Protein AF-A0A817R2M5-F1 (afdb_monomer_lite)

Sequence (130 aa):
MQQNVELQREIEAFRSKLDYIVTFINEKLDQKKTTPATSSSVSMLQLAFENMQQTEMKLLELKLKSVSQQEENDLLKYLMEKSQNISSIEQMQLFAIIEQRLLEREIDLVRQELEITERKAVQLEQAFEN

Structure (mmCIF, N/CA/C/O backbone):
data_AF-A0A817R2M5-F1
#
_entry.id   AF-A0A817R2M5-F1
#
loop_
_atom_site.group_PDB
_atom_site.id
_atom_site.type_symbol
_atom_site.label_atom_id
_atom_site.label_alt_id
_atom_site.label_comp_id
_atom_site.label_asym_id
_atom_site.label_entity_id
_atom_site.label_seq_id
_atom_site.pdbx_PDB_ins_code
_atom_site.Cartn_x
_atom_site.Cartn_y
_atom_site.Cartn_z
_atom_site.occupancy
_atom_site.B_iso_or_equiv
_atom_site.auth_seq_id
_atom_site.auth_comp_id
_atom_site.auth_asym_id
_atom_site.auth_atom_id
_atom_site.pdbx_PDB_model_num
ATOM 1 N N . MET A 1 1 ? 2.691 -12.021 -13.241 1.00 57.06 1 MET A N 1
ATOM 2 C CA . MET A 1 1 ? 1.238 -11.711 -13.249 1.00 57.06 1 MET A CA 1
ATOM 3 C C . MET A 1 1 ? 0.486 -12.269 -12.038 1.00 57.06 1 MET A C 1
ATOM 5 O O . MET A 1 1 ? -0.189 -11.480 -11.400 1.00 57.06 1 MET A O 1
ATOM 9 N N . GLN A 1 2 ? 0.597 -13.558 -11.672 1.00 61.19 2 GLN A N 1
ATOM 10 C CA . GLN A 1 2 ? -0.155 -14.136 -10.531 1.00 61.19 2 GLN A CA 1
ATOM 11 C C . GLN A 1 2 ? 0.092 -13.445 -9.173 1.00 61.19 2 GLN A C 1
ATOM 13 O O . GLN A 1 2 ? -0.874 -13.136 -8.488 1.00 61.19 2 GLN A O 1
ATOM 18 N N . GLN A 1 3 ? 1.341 -13.099 -8.834 1.00 63.94 3 GLN A N 1
ATOM 19 C CA . GLN A 1 3 ? 1.662 -12.400 -7.575 1.00 63.94 3 GLN A CA 1
ATOM 20 C C . GLN A 1 3 ? 0.994 -11.021 -7.432 1.00 63.94 3 GLN A C 1
ATOM 22 O O . GLN A 1 3 ? 0.615 -10.641 -6.333 1.00 63.94 3 GLN A O 1
ATOM 27 N N . ASN A 1 4 ? 0.816 -10.280 -8.531 1.00 68.56 4 ASN A N 1
ATOM 28 C CA . ASN A 1 4 ? 0.176 -8.961 -8.498 1.00 68.56 4 ASN A CA 1
ATOM 29 C C . ASN A 1 4 ? -1.343 -9.097 -8.254 1.00 68.56 4 ASN A C 1
ATOM 31 O O . ASN A 1 4 ? -1.923 -8.350 -7.474 1.00 68.56 4 ASN A O 1
ATOM 35 N N . VAL A 1 5 ? -1.969 -10.133 -8.829 1.00 78.75 5 VAL A N 1
ATOM 36 C CA . VAL A 1 5 ? -3.387 -10.464 -8.595 1.00 78.75 5 VAL A CA 1
ATOM 37 C C . VAL A 1 5 ? -3.630 -10.928 -7.156 1.00 78.75 5 VAL A C 1
ATOM 39 O O . VAL A 1 5 ? -4.638 -10.563 -6.555 1.00 78.75 5 VAL A O 1
ATOM 42 N N . GLU A 1 6 ? -2.724 -11.722 -6.587 1.00 83.06 6 GLU A N 1
ATOM 43 C CA . GLU A 1 6 ? -2.799 -12.139 -5.180 1.00 83.06 6 GLU A CA 1
ATOM 44 C C . GLU A 1 6 ? -2.654 -10.950 -4.229 1.00 83.06 6 GLU A C 1
ATOM 46 O O . GLU A 1 6 ? -3.453 -10.810 -3.305 1.00 83.06 6 GLU A O 1
ATOM 51 N N . LEU A 1 7 ? -1.713 -10.046 -4.509 1.00 82.75 7 LEU A N 1
ATOM 52 C CA . LEU A 1 7 ? -1.510 -8.839 -3.715 1.00 82.75 7 LEU A CA 1
ATOM 53 C C . LEU A 1 7 ? -2.711 -7.882 -3.792 1.00 82.75 7 LEU A C 1
ATOM 55 O O . LEU A 1 7 ? -3.135 -7.343 -2.773 1.00 82.75 7 LEU A O 1
ATOM 59 N N . GLN A 1 8 ? -3.314 -7.716 -4.974 1.00 80.94 8 GLN A N 1
ATOM 60 C CA . GLN A 1 8 ? -4.552 -6.945 -5.132 1.00 80.94 8 GLN A CA 1
ATOM 61 C C . GLN A 1 8 ? -5.711 -7.550 -4.334 1.00 80.94 8 GLN A C 1
ATOM 63 O O . GLN A 1 8 ? -6.413 -6.823 -3.633 1.00 80.94 8 GLN A O 1
ATOM 68 N N . ARG A 1 9 ? -5.878 -8.879 -4.362 1.00 88.50 9 ARG A N 1
ATOM 69 C CA . ARG A 1 9 ? -6.894 -9.563 -3.542 1.00 88.50 9 ARG A CA 1
ATOM 70 C C . ARG A 1 9 ? -6.661 -9.359 -2.049 1.00 88.50 9 ARG A C 1
ATOM 72 O O . ARG A 1 9 ? -7.621 -9.169 -1.308 1.00 88.50 9 ARG A O 1
ATOM 79 N N . GLU A 1 10 ? -5.407 -9.392 -1.610 1.00 88.00 10 GLU A N 1
ATOM 80 C CA . GLU A 1 10 ? -5.051 -9.149 -0.212 1.00 88.00 10 GLU A CA 1
ATOM 81 C C . GLU A 1 10 ? -5.378 -7.703 0.198 1.00 88.00 10 GLU A C 1
ATOM 83 O O . GLU A 1 10 ? -6.005 -7.480 1.234 1.00 88.00 10 GLU A O 1
ATOM 88 N N . ILE A 1 11 ? -5.074 -6.720 -0.656 1.00 83.69 11 ILE A N 1
ATOM 89 C CA . ILE A 1 11 ? -5.467 -5.314 -0.464 1.00 83.69 11 ILE A CA 1
ATOM 90 C C . ILE A 1 11 ? -6.992 -5.175 -0.343 1.00 83.69 11 ILE A C 1
ATOM 92 O O . ILE A 1 11 ? -7.472 -4.498 0.569 1.00 83.69 11 ILE A O 1
ATOM 96 N N . GLU A 1 12 ? -7.765 -5.813 -1.226 1.00 88.56 12 GLU A N 1
ATOM 97 C CA . GLU A 1 12 ? -9.236 -5.785 -1.193 1.00 88.56 12 GLU A CA 1
ATOM 98 C C . GLU A 1 12 ? -9.798 -6.409 0.099 1.00 88.56 12 GL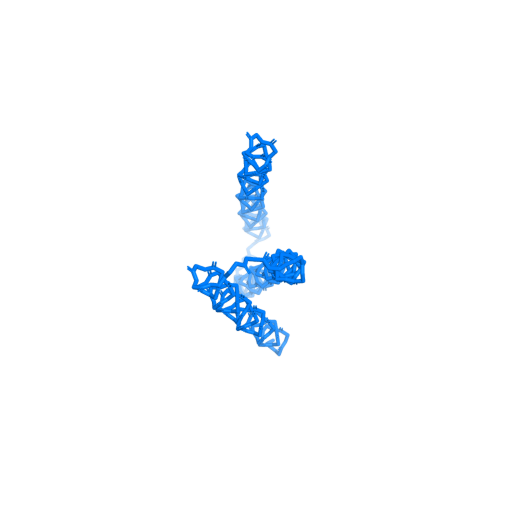U A C 1
ATOM 100 O O . GLU A 1 12 ? -10.751 -5.892 0.693 1.00 88.56 12 GLU A O 1
ATOM 105 N N . ALA A 1 13 ? -9.183 -7.497 0.570 1.00 89.31 13 ALA A N 1
ATOM 106 C CA . ALA A 1 13 ? -9.569 -8.167 1.807 1.00 89.31 13 ALA A CA 1
ATOM 107 C C . ALA A 1 13 ? -9.324 -7.277 3.036 1.00 89.31 13 ALA A C 1
ATOM 109 O O . ALA A 1 13 ? -10.200 -7.153 3.896 1.00 89.31 13 ALA A O 1
ATOM 110 N N . PHE A 1 14 ? -8.171 -6.604 3.104 1.00 82.81 14 PHE A N 1
ATOM 111 C CA . PHE A 1 14 ? -7.864 -5.666 4.188 1.00 82.81 14 PHE A CA 1
ATOM 112 C C . PHE A 1 14 ? -8.739 -4.403 4.142 1.00 82.81 14 PHE A C 1
ATOM 114 O O . PHE A 1 14 ? -9.141 -3.919 5.200 1.00 82.81 14 PHE A O 1
ATOM 121 N N . ARG A 1 15 ? -9.114 -3.911 2.951 1.00 79.31 15 ARG A N 1
ATOM 122 C CA . ARG A 1 15 ? -10.118 -2.836 2.804 1.00 79.31 15 ARG A CA 1
ATOM 123 C C . ARG A 1 15 ? -11.475 -3.249 3.369 1.00 79.31 15 ARG A C 1
ATOM 125 O O . ARG A 1 15 ? -12.013 -2.556 4.222 1.00 79.31 15 ARG A O 1
ATOM 132 N N . SER A 1 16 ? -11.968 -4.420 2.970 1.00 87.19 16 SER A N 1
ATOM 133 C CA . SER A 1 16 ? -13.252 -4.946 3.454 1.00 87.19 16 SER A CA 1
ATOM 134 C C . SER A 1 16 ? -13.250 -5.149 4.975 1.00 87.19 16 SER A C 1
ATOM 136 O O . SER A 1 16 ? -14.245 -4.891 5.651 1.00 87.19 16 SER A O 1
ATOM 138 N N . LYS A 1 17 ? -12.111 -5.577 5.538 1.00 87.25 17 LYS A N 1
ATOM 139 C CA . LYS A 1 17 ? -11.928 -5.708 6.989 1.00 87.25 17 LYS A CA 1
ATOM 140 C C . LYS A 1 17 ? -11.965 -4.352 7.704 1.00 87.25 17 LYS A C 1
ATOM 142 O O . LYS A 1 17 ? -12.550 -4.273 8.781 1.00 87.25 17 LYS A O 1
ATOM 147 N N . LEU A 1 18 ? -11.378 -3.300 7.128 1.00 73.38 18 LEU A N 1
ATOM 148 C CA . LEU A 1 18 ? -11.467 -1.945 7.686 1.00 73.38 18 LEU A CA 1
ATOM 149 C C . LEU A 1 18 ? -12.893 -1.419 7.683 1.00 73.38 18 LEU A C 1
ATOM 151 O O . LEU A 1 18 ? -13.350 -0.945 8.720 1.00 73.38 18 LEU A O 1
ATOM 155 N N . ASP A 1 19 ? -13.609 -1.567 6.570 1.00 80.44 19 ASP A N 1
ATOM 156 C CA . ASP A 1 19 ? -15.003 -1.127 6.469 1.00 80.44 19 ASP A CA 1
ATOM 157 C C . ASP A 1 19 ? -15.881 -1.809 7.528 1.00 80.44 19 ASP A C 1
ATOM 159 O O . ASP A 1 19 ? -16.708 -1.164 8.180 1.00 80.44 19 ASP A O 1
ATOM 163 N N . TYR A 1 20 ? -15.652 -3.103 7.773 1.00 87.25 20 TYR A N 1
ATOM 164 C CA . TYR A 1 20 ? -16.320 -3.833 8.849 1.00 87.25 20 TYR A CA 1
ATOM 165 C C . TYR A 1 20 ? -15.990 -3.272 10.241 1.00 87.25 20 TYR A C 1
ATOM 167 O O . TYR A 1 20 ? -16.895 -3.067 11.050 1.00 87.25 20 TYR A O 1
ATOM 175 N N . ILE A 1 21 ? -14.714 -2.996 10.533 1.00 72.00 21 ILE A N 1
ATOM 176 C CA . ILE A 1 21 ? -14.297 -2.450 11.834 1.00 72.00 21 ILE A CA 1
ATOM 177 C C . ILE A 1 21 ? -14.895 -1.054 12.055 1.00 72.00 21 ILE A C 1
ATOM 179 O O . ILE A 1 21 ? -15.417 -0.780 13.134 1.00 72.00 21 ILE A O 1
ATOM 183 N N . VAL A 1 22 ? -14.885 -0.196 11.032 1.00 74.25 22 VAL A N 1
ATOM 184 C CA . VAL A 1 22 ? -15.498 1.140 11.083 1.00 74.25 22 VAL A CA 1
ATOM 185 C C . VAL A 1 22 ? -17.003 1.037 11.336 1.00 74.25 22 VAL A C 1
ATOM 187 O O . VAL A 1 22 ? -17.532 1.737 12.200 1.00 74.25 22 VAL A O 1
ATOM 190 N N . THR A 1 23 ? -17.689 0.129 10.637 1.00 79.81 23 THR A N 1
ATOM 191 C CA . THR A 1 23 ? -19.123 -0.127 10.841 1.00 79.81 23 THR A CA 1
ATOM 192 C C . THR A 1 23 ? -19.402 -0.565 12.278 1.00 79.81 23 THR A C 1
ATOM 194 O O . THR A 1 23 ? -20.253 0.018 12.947 1.00 79.81 23 THR A O 1
ATOM 197 N N . PHE A 1 24 ? -18.618 -1.511 12.800 1.00 80.81 24 PHE A N 1
ATOM 198 C CA . PHE A 1 24 ? -18.738 -1.991 14.175 1.00 80.81 24 PHE A CA 1
ATOM 199 C C . PHE A 1 24 ? -18.505 -0.883 15.215 1.00 80.81 24 PHE A C 1
ATOM 201 O O . PHE A 1 24 ? -19.254 -0.776 16.189 1.00 80.81 24 PHE A O 1
ATOM 208 N N . ILE A 1 25 ? -17.488 -0.037 15.021 1.00 73.00 25 ILE A N 1
ATOM 209 C CA . ILE A 1 25 ? -17.213 1.104 15.907 1.00 73.00 25 ILE A CA 1
ATOM 210 C C . ILE A 1 25 ? -18.400 2.069 15.906 1.00 73.00 25 ILE A C 1
ATOM 212 O O . ILE A 1 25 ? -18.861 2.455 16.980 1.00 73.00 25 ILE A O 1
ATOM 216 N N . ASN A 1 26 ? -18.935 2.412 14.732 1.00 71.69 26 ASN A N 1
ATOM 217 C CA . ASN A 1 26 ? -20.089 3.305 14.609 1.00 71.69 26 ASN A CA 1
ATOM 218 C C . ASN A 1 26 ? -21.327 2.737 15.316 1.00 71.69 26 ASN A C 1
ATOM 220 O O . ASN A 1 26 ? -21.945 3.432 16.122 1.00 71.69 26 ASN A O 1
ATOM 224 N N . GLU A 1 27 ? -21.632 1.452 15.115 1.00 83.38 27 GLU A N 1
ATOM 225 C CA . GLU A 1 27 ? -22.733 0.769 15.804 1.00 83.38 27 GLU A CA 1
ATOM 226 C C . GLU A 1 27 ? -22.567 0.792 17.331 1.00 83.38 27 GLU A C 1
ATOM 228 O O . GLU A 1 27 ? -23.531 1.010 18.072 1.00 83.38 27 GLU A O 1
ATOM 233 N N . LYS A 1 28 ? -21.341 0.591 17.830 1.00 77.19 28 LYS A N 1
ATOM 234 C CA . LYS A 1 28 ? -21.047 0.629 19.269 1.00 77.19 28 LYS A CA 1
ATOM 235 C C . LYS A 1 28 ? -21.087 2.039 19.846 1.00 77.19 28 LYS A C 1
ATOM 237 O O . LYS A 1 28 ? -21.553 2.211 20.975 1.00 77.19 28 LYS A O 1
ATOM 242 N N . LEU A 1 29 ? -20.660 3.046 19.090 1.00 72.06 29 LEU A N 1
ATOM 243 C CA . LEU A 1 29 ? -20.793 4.450 19.476 1.00 72.06 29 LEU A CA 1
ATOM 244 C C . LEU A 1 29 ? -22.265 4.878 19.535 1.00 72.06 29 LEU A C 1
ATOM 246 O O . LEU A 1 29 ? -22.656 5.559 20.484 1.00 72.06 29 LEU A O 1
ATOM 250 N N . ASP A 1 30 ? -23.101 4.431 18.598 1.00 78.38 30 ASP A N 1
ATOM 251 C CA . ASP A 1 30 ? -24.539 4.723 18.600 1.00 78.38 30 ASP A CA 1
ATOM 252 C C . ASP A 1 30 ? -25.289 4.007 19.741 1.00 78.38 30 ASP A C 1
ATOM 254 O O . ASP A 1 30 ? -26.170 4.595 20.376 1.00 78.38 30 ASP A O 1
ATOM 258 N N . GLN A 1 31 ? -24.875 2.789 20.111 1.00 74.44 31 GLN A N 1
ATOM 259 C CA . GLN A 1 31 ? -25.367 2.098 21.318 1.00 74.44 31 GLN A CA 1
ATOM 260 C C . GLN A 1 31 ? -25.002 2.844 22.616 1.00 74.44 31 GLN A C 1
ATOM 262 O O . GLN A 1 31 ? -25.785 2.867 23.569 1.00 74.44 31 GLN A O 1
ATOM 267 N N . LYS A 1 32 ? -23.839 3.509 22.653 1.00 63.44 32 LYS A N 1
ATOM 268 C CA . LYS A 1 32 ? -23.383 4.321 23.796 1.00 63.44 32 LYS A CA 1
ATOM 269 C C . LYS A 1 32 ? -24.178 5.626 23.957 1.00 63.44 32 LYS A C 1
ATOM 271 O O . LYS A 1 32 ? -24.271 6.149 25.062 1.00 63.44 32 LYS A O 1
ATOM 276 N N . LYS A 1 33 ? -24.767 6.154 22.875 1.00 64.69 33 LYS A N 1
ATOM 277 C CA . LYS A 1 33 ? -25.654 7.336 22.923 1.00 64.69 33 LYS A CA 1
ATOM 278 C C . LYS A 1 33 ? -27.024 7.018 23.525 1.00 64.69 33 LYS A C 1
ATOM 280 O O . LYS A 1 33 ? -27.674 7.908 24.061 1.00 64.69 33 LYS A O 1
ATOM 285 N N . THR A 1 34 ? -27.467 5.766 23.418 1.00 66.25 34 THR A N 1
ATOM 286 C CA . THR A 1 34 ? -28.805 5.315 23.839 1.00 66.25 34 THR A CA 1
ATOM 287 C C . THR A 1 34 ? -28.808 4.596 25.190 1.00 66.25 34 THR A C 1
ATOM 289 O O . THR A 1 34 ? -29.854 4.510 25.830 1.00 66.25 34 THR A O 1
ATOM 292 N N . THR A 1 35 ? -27.648 4.13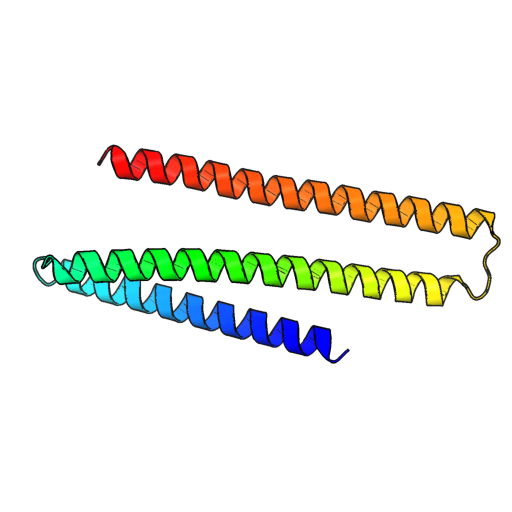5 25.666 1.00 58.75 35 THR A N 1
ATOM 293 C CA . THR A 1 35 ? -27.504 3.380 26.922 1.00 58.75 35 THR A CA 1
ATOM 294 C C . THR A 1 35 ? -26.222 3.789 27.660 1.00 58.75 35 THR A C 1
ATOM 296 O O . THR A 1 35 ? -25.202 3.994 27.001 1.00 58.75 35 THR A O 1
ATOM 299 N N . PRO A 1 36 ? -26.211 3.883 29.008 1.00 60.75 36 PRO A N 1
ATOM 300 C CA . PRO A 1 36 ? -25.012 4.248 29.759 1.00 60.75 36 PRO A CA 1
ATOM 301 C C . PRO A 1 36 ? -23.865 3.275 29.473 1.00 60.75 36 PRO A C 1
ATOM 303 O O . PRO A 1 36 ? -24.041 2.056 29.514 1.00 60.75 36 PRO A O 1
ATOM 306 N N . ALA A 1 37 ? -22.684 3.821 29.190 1.00 59.28 37 ALA A N 1
ATOM 307 C CA . ALA A 1 37 ? -21.501 3.038 28.868 1.00 59.28 37 ALA A CA 1
ATOM 308 C C . ALA A 1 37 ? -21.106 2.121 30.034 1.00 59.28 37 ALA A C 1
ATOM 310 O O . ALA A 1 37 ? -20.748 2.586 31.115 1.00 59.28 37 ALA A O 1
ATOM 311 N N . THR A 1 38 ? -21.127 0.811 29.807 1.00 60.97 38 THR A N 1
ATOM 312 C CA . THR A 1 38 ? -20.551 -0.170 30.734 1.00 60.97 38 THR A CA 1
ATOM 313 C C . THR A 1 38 ? -19.054 -0.318 30.459 1.00 60.97 38 THR A C 1
ATOM 315 O O . THR A 1 38 ? -18.610 -0.138 29.322 1.00 60.97 38 THR A O 1
ATOM 318 N N . SER A 1 39 ? -18.252 -0.683 31.464 1.00 61.50 39 SER A N 1
ATOM 319 C CA . SER A 1 39 ? -16.795 -0.873 31.314 1.00 61.50 39 SER A CA 1
ATOM 320 C C . SER A 1 39 ? -16.419 -1.839 30.175 1.00 61.50 39 SER A C 1
ATOM 322 O O . SER A 1 39 ? -15.424 -1.632 29.488 1.00 61.50 39 SER A O 1
ATOM 324 N N . SER A 1 40 ? -17.266 -2.838 29.907 1.00 66.44 40 SER A N 1
ATOM 325 C CA . SER A 1 40 ? -17.132 -3.785 28.790 1.00 66.44 40 SER A CA 1
ATOM 326 C C . SER A 1 40 ? -17.314 -3.148 27.401 1.00 66.44 40 SER A C 1
ATOM 328 O O . SER A 1 40 ? -16.679 -3.572 26.440 1.00 66.44 40 SER A O 1
ATOM 330 N N . SER A 1 41 ? -18.158 -2.120 27.269 1.00 60.75 41 SER A N 1
ATOM 331 C CA . SER A 1 41 ? -18.354 -1.415 25.991 1.00 60.75 41 SER A CA 1
ATOM 332 C C . SER A 1 41 ? -17.153 -0.539 25.617 1.00 60.75 41 SER A C 1
ATOM 334 O O . SER A 1 41 ? -16.811 -0.423 24.441 1.00 60.75 41 SER A O 1
ATOM 336 N N . VAL A 1 42 ? -16.478 0.025 26.623 1.00 64.50 42 VAL A N 1
ATOM 337 C CA . VAL A 1 42 ? -15.268 0.841 26.451 1.00 64.50 42 VAL A CA 1
ATOM 338 C C . VAL A 1 42 ? -14.084 -0.028 26.026 1.00 64.50 42 VAL A C 1
ATOM 340 O O . VAL A 1 42 ? -13.403 0.319 25.065 1.00 64.50 42 VAL A O 1
ATOM 343 N N . SER A 1 43 ? -13.892 -1.194 26.653 1.00 71.94 43 SER A N 1
ATOM 344 C CA . SER A 1 43 ? -12.821 -2.120 26.264 1.00 71.94 43 SER A CA 1
ATOM 345 C C . SER A 1 43 ? -13.016 -2.708 24.861 1.00 71.94 43 SER A C 1
ATOM 347 O O . SER A 1 43 ? -12.043 -2.862 24.127 1.00 71.94 43 SER A O 1
ATOM 349 N N . MET A 1 44 ? -14.260 -2.974 24.441 1.00 72.12 44 MET A N 1
ATOM 350 C CA . MET A 1 44 ? -14.548 -3.427 23.072 1.00 72.12 44 MET A CA 1
ATOM 351 C C . MET A 1 44 ? -14.272 -2.356 22.012 1.00 72.12 44 MET A C 1
ATOM 353 O O . MET A 1 44 ? -13.756 -2.686 20.947 1.00 72.12 44 MET A O 1
ATOM 357 N N . LEU A 1 45 ? -14.594 -1.089 22.287 1.00 68.31 45 LEU A N 1
ATOM 358 C CA . LEU A 1 45 ? -14.260 0.016 21.384 1.00 68.31 45 LEU A CA 1
ATOM 359 C C . LEU A 1 45 ? -12.745 0.183 21.263 1.00 68.31 45 LEU A C 1
ATOM 361 O O . LEU A 1 45 ? -12.238 0.305 20.154 1.00 68.31 45 LEU A O 1
ATOM 365 N N . GLN A 1 46 ? -12.021 0.125 22.380 1.00 68.81 46 GLN A N 1
ATOM 366 C CA . GLN A 1 46 ? -10.565 0.252 22.386 1.00 68.81 46 GLN A CA 1
ATOM 367 C C . GLN A 1 46 ? -9.887 -0.868 21.584 1.00 68.81 46 GLN A C 1
ATOM 369 O O . GLN A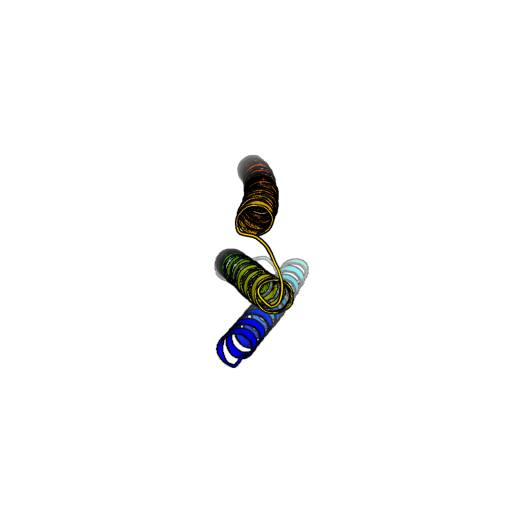 1 46 ? -9.066 -0.588 20.713 1.00 68.81 46 GLN A O 1
ATOM 374 N N . LEU A 1 47 ? -10.330 -2.117 21.761 1.00 74.69 47 LEU A N 1
ATOM 375 C CA . LEU A 1 47 ? -9.856 -3.253 20.965 1.00 74.69 47 LEU A CA 1
ATOM 376 C C . LEU A 1 47 ? -10.217 -3.122 19.472 1.00 74.69 47 LEU A C 1
ATOM 378 O O . LEU A 1 47 ? -9.465 -3.563 18.603 1.00 74.69 47 LEU A O 1
ATOM 382 N N . ALA A 1 48 ? -11.372 -2.533 19.147 1.00 65.19 48 ALA A N 1
ATOM 383 C CA . ALA A 1 48 ? -11.762 -2.276 17.762 1.00 65.19 48 ALA A CA 1
ATOM 384 C C . ALA A 1 48 ? -10.883 -1.195 17.116 1.00 65.19 48 ALA A C 1
ATOM 386 O O . ALA A 1 48 ? -10.460 -1.375 15.976 1.00 65.19 48 ALA A O 1
ATOM 387 N N . PHE A 1 49 ? -10.544 -0.129 17.846 1.00 65.62 49 PHE A N 1
ATOM 388 C CA . PHE A 1 49 ? -9.603 0.894 17.384 1.00 65.6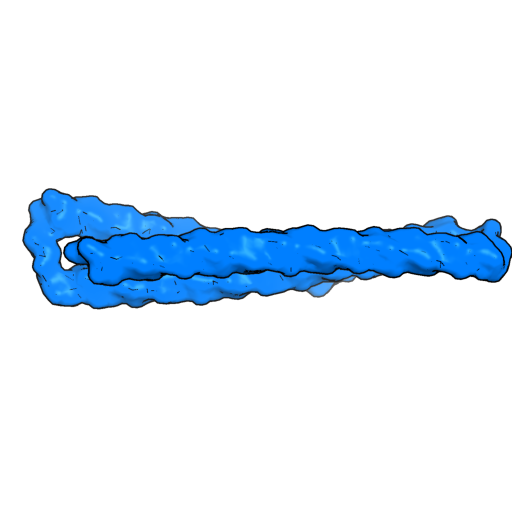2 49 PHE A CA 1
ATOM 389 C C . PHE A 1 49 ? -8.195 0.327 17.170 1.00 65.62 49 PHE A C 1
ATOM 391 O O . PHE A 1 49 ? -7.602 0.575 16.124 1.00 65.62 49 PHE A O 1
ATOM 398 N N . GLU A 1 50 ? -7.682 -0.491 18.090 1.00 69.81 50 GLU A N 1
ATOM 399 C CA . GLU A 1 50 ? -6.382 -1.161 17.920 1.00 69.81 50 GLU A CA 1
ATOM 400 C C . GLU A 1 50 ? -6.375 -2.081 16.686 1.00 69.81 50 GLU A C 1
ATOM 402 O O . GLU A 1 50 ? -5.446 -2.048 15.876 1.00 69.81 50 GLU A O 1
ATOM 407 N N . ASN A 1 51 ? -7.446 -2.858 16.481 1.00 69.38 51 ASN A N 1
ATOM 408 C CA . ASN A 1 51 ? -7.600 -3.691 15.286 1.00 69.38 51 ASN A CA 1
ATOM 409 C C . ASN A 1 51 ? -7.709 -2.861 14.000 1.00 69.38 51 ASN A C 1
ATOM 411 O O . ASN A 1 51 ? -7.174 -3.273 12.967 1.00 69.38 51 ASN A O 1
ATOM 415 N N . MET A 1 52 ? -8.388 -1.711 14.043 1.00 66.69 52 MET A N 1
ATOM 416 C CA . MET A 1 52 ? -8.467 -0.774 12.920 1.00 66.69 52 MET A CA 1
ATOM 417 C C . MET A 1 52 ? -7.062 -0.304 12.547 1.00 66.69 52 MET A C 1
ATOM 419 O O . MET A 1 52 ? -6.640 -0.498 11.412 1.00 66.69 52 MET A O 1
ATOM 423 N N . GLN A 1 53 ? -6.300 0.186 13.526 1.00 64.50 53 GLN A N 1
ATOM 424 C CA . GLN A 1 53 ? -4.944 0.704 13.330 1.00 64.50 53 GLN A CA 1
ATOM 425 C C . GLN A 1 53 ? -3.992 -0.346 12.746 1.00 64.50 53 GLN A C 1
ATOM 427 O O . GLN A 1 53 ? -3.254 -0.065 11.800 1.00 64.50 53 GLN A O 1
ATOM 432 N N . GLN A 1 54 ? -4.022 -1.578 13.262 1.00 72.25 54 GLN A N 1
ATOM 433 C CA . GLN A 1 54 ? -3.214 -2.675 12.718 1.00 72.25 54 GLN A CA 1
ATOM 434 C C . GLN A 1 54 ? -3.611 -3.019 11.278 1.00 72.25 54 GLN A C 1
ATOM 436 O O . GLN A 1 54 ? -2.753 -3.292 10.436 1.00 72.25 54 GLN A O 1
ATOM 441 N N . THR A 1 55 ? -4.912 -2.991 10.980 1.00 71.69 55 THR A N 1
ATOM 442 C CA . THR A 1 55 ? -5.438 -3.295 9.645 1.00 71.69 55 THR A CA 1
ATOM 443 C C . THR A 1 55 ? -5.091 -2.180 8.648 1.00 71.69 55 THR A C 1
ATOM 445 O O . THR A 1 55 ? -4.708 -2.485 7.519 1.00 71.69 55 THR A O 1
ATOM 448 N N . GLU A 1 56 ? -5.126 -0.907 9.057 1.00 61.75 56 GLU A N 1
ATOM 449 C CA . GLU A 1 56 ? -4.674 0.237 8.249 1.00 61.75 56 GLU A CA 1
ATOM 450 C C . GLU A 1 56 ? -3.178 0.167 7.953 1.00 61.75 56 GLU A C 1
ATOM 452 O O . GLU A 1 56 ? -2.766 0.343 6.805 1.00 61.75 56 GLU A O 1
ATOM 457 N N . MET A 1 57 ? -2.365 -0.142 8.966 1.00 69.19 57 MET A N 1
ATOM 458 C CA . MET A 1 57 ? -0.918 -0.285 8.808 1.00 69.19 57 MET A CA 1
ATOM 459 C C . MET A 1 57 ? -0.577 -1.414 7.834 1.00 69.19 57 MET A C 1
ATOM 461 O O . MET A 1 57 ? 0.247 -1.232 6.937 1.00 69.19 57 MET A O 1
ATOM 465 N N . LYS A 1 58 ? -1.264 -2.557 7.941 1.00 74.50 58 LYS A N 1
ATOM 466 C CA . LYS A 1 58 ? -1.053 -3.671 7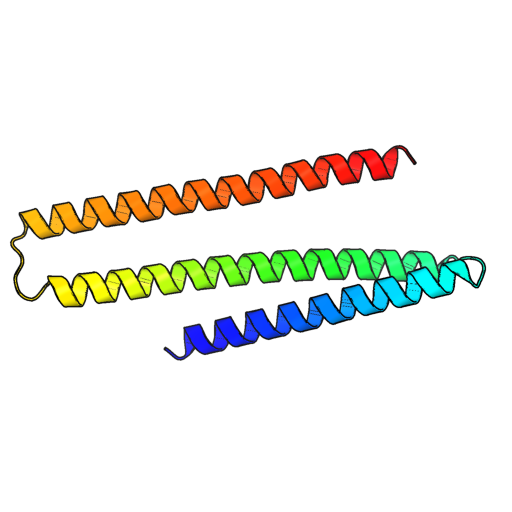.015 1.00 74.50 58 LYS A CA 1
ATOM 467 C C . LYS A 1 58 ? -1.523 -3.344 5.598 1.00 74.50 58 LYS A C 1
ATOM 469 O O . LYS A 1 58 ? -0.858 -3.707 4.631 1.00 74.50 58 LYS A O 1
ATOM 474 N N . LEU A 1 59 ? -2.632 -2.617 5.459 1.00 69.75 59 LEU A N 1
ATOM 475 C CA . LEU A 1 59 ? -3.106 -2.141 4.162 1.00 69.75 59 LEU A CA 1
ATOM 476 C C . LEU A 1 59 ? -2.102 -1.180 3.509 1.00 69.75 59 LEU A C 1
ATOM 478 O O . LEU A 1 59 ? -1.919 -1.233 2.293 1.00 69.75 59 LEU A O 1
ATOM 482 N N . LEU A 1 60 ? -1.460 -0.313 4.294 1.00 65.31 60 LEU A N 1
ATOM 483 C CA . LEU A 1 60 ? -0.421 0.590 3.806 1.00 65.31 60 LEU A CA 1
ATOM 484 C C . LEU A 1 60 ? 0.799 -0.193 3.303 1.00 65.31 60 LEU A C 1
ATOM 486 O O . LEU A 1 60 ? 1.199 0.000 2.160 1.00 65.31 60 LEU A O 1
ATOM 490 N N . GLU A 1 61 ? 1.312 -1.138 4.094 1.00 69.88 61 GLU A N 1
ATOM 491 C CA . GLU A 1 61 ? 2.425 -2.022 3.709 1.00 69.88 61 GLU A CA 1
ATOM 492 C C . GLU A 1 61 ? 2.141 -2.757 2.384 1.00 69.88 61 GLU A C 1
ATOM 494 O O . GLU A 1 61 ? 2.972 -2.779 1.474 1.00 69.88 61 GLU A O 1
ATOM 499 N N . LEU A 1 62 ? 0.933 -3.314 2.234 1.00 76.06 62 LEU A N 1
ATOM 500 C CA . LEU A 1 62 ? 0.523 -4.021 1.017 1.00 76.06 62 LEU A CA 1
ATOM 501 C C . LEU A 1 62 ? 0.395 -3.083 -0.192 1.00 76.06 62 LEU A C 1
ATOM 503 O O . LEU A 1 62 ? 0.803 -3.447 -1.297 1.00 76.06 62 LEU A O 1
ATOM 507 N N . LYS A 1 63 ? -0.132 -1.867 0.001 1.00 69.19 63 LYS A N 1
ATOM 508 C CA . LYS A 1 63 ? -0.197 -0.844 -1.055 1.00 69.19 63 LYS A CA 1
ATOM 509 C C . LYS A 1 63 ? 1.200 -0.419 -1.508 1.00 69.19 63 LYS A C 1
ATOM 511 O O . LYS A 1 63 ? 1.427 -0.351 -2.713 1.00 69.19 63 LYS A O 1
ATOM 516 N N . LEU A 1 64 ? 2.127 -0.191 -0.575 1.00 68.19 64 LEU A N 1
ATOM 517 C CA . LEU A 1 64 ? 3.525 0.137 -0.880 1.00 68.19 64 LEU A CA 1
ATOM 518 C C . LEU A 1 64 ? 4.179 -0.977 -1.704 1.00 68.19 64 LEU A C 1
ATOM 520 O O . LEU A 1 64 ? 4.745 -0.721 -2.767 1.00 68.19 64 LEU A O 1
ATOM 524 N N . LYS A 1 65 ? 4.001 -2.231 -1.279 1.00 75.06 65 LYS A N 1
ATOM 525 C CA . LYS A 1 65 ? 4.493 -3.406 -2.006 1.00 75.06 65 LYS A CA 1
ATOM 526 C C . LYS A 1 65 ? 3.906 -3.513 -3.418 1.00 75.06 65 LYS A C 1
ATOM 528 O O . LYS A 1 65 ? 4.623 -3.865 -4.351 1.00 75.06 65 LYS A O 1
ATOM 533 N N . SER A 1 66 ? 2.623 -3.190 -3.589 1.00 75.00 66 SER A N 1
ATOM 534 C CA . SER A 1 66 ? 1.949 -3.245 -4.894 1.00 75.00 66 SER A CA 1
ATOM 535 C C . SER A 1 66 ? 2.454 -2.184 -5.851 1.00 75.00 66 SER A C 1
ATOM 537 O O . SER A 1 66 ? 2.603 -2.467 -7.038 1.00 75.00 66 SER A O 1
ATOM 539 N N . VAL A 1 67 ? 2.701 -0.976 -5.346 1.00 70.06 67 VAL A N 1
ATOM 540 C CA . VAL A 1 67 ? 3.267 0.115 -6.141 1.00 70.06 67 VAL A CA 1
ATOM 541 C C . VAL A 1 67 ? 4.683 -0.247 -6.579 1.00 70.06 67 VAL A C 1
ATOM 543 O O . VAL A 1 67 ? 4.950 -0.222 -7.775 1.00 70.06 67 VAL A O 1
ATOM 546 N N . SER A 1 68 ? 5.535 -0.698 -5.654 1.00 72.31 68 SER A N 1
ATOM 547 C CA . SER A 1 68 ? 6.912 -1.114 -5.958 1.00 72.31 68 SER A CA 1
ATOM 548 C C . SER A 1 68 ? 6.969 -2.236 -7.007 1.00 72.31 68 SER A C 1
ATOM 550 O O . SER A 1 68 ? 7.709 -2.140 -7.983 1.00 72.31 68 SER A O 1
ATOM 552 N N . GLN A 1 69 ? 6.115 -3.262 -6.891 1.00 73.12 69 GLN A N 1
ATOM 553 C CA . GLN A 1 69 ? 6.034 -4.329 -7.899 1.00 73.12 69 GLN A CA 1
ATOM 554 C C . GLN A 1 69 ? 5.553 -3.841 -9.266 1.00 73.12 69 GLN A C 1
ATOM 556 O O . GLN A 1 69 ? 5.934 -4.400 -10.297 1.00 73.12 69 GLN A O 1
ATOM 561 N N . GLN A 1 70 ? 4.652 -2.863 -9.297 1.00 74.00 70 GLN A N 1
ATOM 562 C CA . GLN A 1 70 ? 4.176 -2.308 -10.555 1.00 74.00 70 GLN A CA 1
ATOM 563 C C . GLN A 1 70 ? 5.260 -1.461 -11.222 1.00 74.00 70 GLN A C 1
ATOM 565 O O . GLN A 1 70 ? 5.469 -1.605 -12.421 1.00 74.00 70 GLN A O 1
ATOM 570 N N . GLU A 1 71 ? 6.008 -0.681 -10.444 1.00 67.75 71 GLU A N 1
ATOM 571 C CA . GLU A 1 71 ? 7.158 0.089 -10.926 1.00 67.75 71 GLU A CA 1
ATOM 572 C C . GLU A 1 71 ? 8.267 -0.811 -11.468 1.00 67.75 71 GLU A C 1
ATOM 574 O O . GLU A 1 71 ? 8.790 -0.545 -12.546 1.00 67.75 71 GLU A O 1
ATOM 579 N N . GLU A 1 72 ? 8.575 -1.917 -10.789 1.00 69.69 72 GLU A N 1
ATOM 580 C CA . GLU A 1 72 ? 9.525 -2.916 -11.284 1.00 69.69 72 GLU A CA 1
ATOM 581 C C . GLU A 1 72 ? 9.055 -3.534 -12.613 1.00 69.69 72 GLU A C 1
ATOM 583 O O . GLU A 1 72 ? 9.839 -3.679 -13.550 1.00 69.69 72 GLU A O 1
ATOM 588 N N . ASN A 1 73 ? 7.763 -3.859 -12.740 1.00 71.75 73 ASN A N 1
ATOM 589 C CA . ASN A 1 73 ? 7.216 -4.389 -13.992 1.00 71.75 73 ASN A CA 1
ATOM 590 C C . ASN A 1 73 ? 7.220 -3.351 -15.119 1.00 71.75 73 ASN A C 1
ATOM 592 O O . ASN A 1 73 ? 7.554 -3.694 -16.253 1.00 71.75 73 ASN A O 1
ATOM 596 N N . ASP A 1 74 ? 6.862 -2.101 -14.830 1.00 71.00 74 ASP A N 1
ATOM 597 C CA . ASP A 1 74 ? 6.871 -1.010 -15.805 1.00 71.00 74 ASP A CA 1
ATOM 598 C C . ASP A 1 74 ? 8.302 -0.703 -16.257 1.00 71.00 74 ASP A C 1
ATOM 600 O O . ASP A 1 74 ? 8.547 -0.503 -17.448 1.00 71.00 74 ASP A O 1
ATOM 604 N N . LEU A 1 75 ? 9.261 -0.764 -15.333 1.00 64.50 75 LEU A N 1
ATOM 605 C CA . LEU A 1 75 ? 10.685 -0.668 -15.610 1.00 64.50 75 LEU A CA 1
ATOM 606 C C . LEU A 1 75 ? 11.164 -1.809 -16.512 1.00 64.50 75 LEU A C 1
ATOM 608 O O . LEU A 1 75 ? 11.776 -1.557 -17.549 1.00 64.50 75 LEU A O 1
ATOM 612 N N . LEU A 1 76 ? 10.868 -3.060 -16.160 1.00 67.56 76 LEU A N 1
ATOM 613 C CA . LEU A 1 76 ? 11.238 -4.226 -16.965 1.00 67.56 76 LEU A CA 1
ATOM 614 C C . LEU A 1 76 ? 10.616 -4.166 -18.359 1.00 67.56 76 LEU A C 1
ATOM 616 O O . LEU A 1 76 ? 11.284 -4.476 -19.345 1.00 67.56 76 LEU A O 1
ATOM 620 N N . LYS A 1 77 ? 9.360 -3.725 -18.460 1.00 68.19 77 LYS A N 1
ATOM 621 C CA . LYS A 1 77 ? 8.665 -3.547 -19.734 1.00 68.19 77 LYS A CA 1
ATOM 622 C C . LYS A 1 77 ? 9.306 -2.441 -20.566 1.00 68.19 77 LYS A C 1
ATOM 624 O O . LYS A 1 77 ? 9.595 -2.664 -21.737 1.00 68.19 77 LYS A O 1
ATOM 629 N N . TYR A 1 78 ? 9.602 -1.296 -19.958 1.00 62.72 78 TYR A N 1
ATOM 630 C CA . TYR A 1 78 ? 10.296 -0.194 -20.615 1.00 62.72 78 TYR A CA 1
ATOM 631 C C . TYR A 1 78 ? 11.694 -0.611 -21.095 1.00 62.72 78 TYR A C 1
ATOM 633 O O . TYR A 1 78 ? 12.037 -0.370 -22.250 1.00 62.72 78 TYR A O 1
ATOM 641 N N . LEU A 1 79 ? 12.473 -1.315 -20.267 1.00 59.78 79 LEU A N 1
ATOM 642 C CA . LEU A 1 79 ? 13.778 -1.875 -20.635 1.00 59.78 79 LEU A CA 1
ATOM 643 C C . LEU A 1 79 ? 13.664 -2.934 -21.741 1.00 59.78 79 LEU A C 1
ATOM 645 O O . LEU A 1 79 ? 14.490 -2.953 -22.651 1.00 59.78 79 LEU A O 1
ATOM 649 N N . MET A 1 80 ? 12.637 -3.785 -21.728 1.00 62.22 80 MET A N 1
ATOM 650 C CA . MET A 1 80 ? 12.372 -4.739 -22.813 1.00 62.22 80 MET A CA 1
ATOM 651 C C . MET A 1 80 ? 12.024 -4.033 -24.128 1.00 62.22 80 MET A C 1
ATOM 653 O O . MET A 1 80 ? 12.569 -4.388 -25.170 1.00 62.22 80 MET A O 1
ATOM 657 N N . GLU A 1 81 ? 11.158 -3.021 -24.088 1.00 63.47 81 GLU A N 1
ATOM 658 C CA . GLU A 1 81 ? 10.745 -2.235 -25.260 1.00 63.47 81 GLU A CA 1
ATOM 659 C C . GLU A 1 81 ? 11.907 -1.413 -25.840 1.00 63.47 81 GLU A C 1
ATOM 661 O O . GLU A 1 81 ? 11.974 -1.178 -27.047 1.00 63.47 81 GLU A O 1
ATOM 666 N N . LYS A 1 82 ? 12.847 -0.995 -24.988 1.00 55.09 82 LYS A N 1
ATOM 667 C CA . LYS A 1 82 ? 13.995 -0.159 -25.353 1.00 55.09 82 LYS A CA 1
ATOM 668 C C . LYS A 1 82 ? 15.252 -0.967 -25.707 1.00 55.09 82 LYS A C 1
ATOM 670 O O . LYS A 1 82 ? 15.989 -0.570 -26.600 1.00 55.09 82 LYS A O 1
ATOM 675 N N . SER A 1 83 ? 15.487 -2.138 -25.119 1.00 50.25 83 SER A N 1
ATOM 676 C CA . SER A 1 83 ? 16.703 -2.941 -25.367 1.00 50.25 83 SER A CA 1
ATOM 677 C C . SER A 1 83 ? 16.849 -3.473 -26.800 1.00 50.25 83 SER A C 1
ATOM 679 O O . SER A 1 83 ? 17.946 -3.875 -27.181 1.00 50.25 83 SER A O 1
ATOM 681 N N . GLN A 1 84 ? 15.798 -3.424 -27.628 1.00 53.59 84 GLN A N 1
ATOM 682 C CA . GLN A 1 84 ? 15.855 -3.926 -29.002 1.00 53.59 84 GLN A CA 1
ATOM 683 C C . GLN A 1 84 ? 16.670 -3.060 -29.987 1.00 53.59 84 GLN A C 1
ATOM 685 O O . GLN A 1 84 ? 16.940 -3.565 -31.069 1.00 53.59 84 GLN A O 1
ATOM 690 N N . ASN A 1 85 ? 17.086 -1.818 -29.666 1.00 52.97 85 ASN A N 1
ATOM 691 C CA . ASN A 1 85 ? 17.845 -0.949 -30.599 1.00 52.97 85 ASN A CA 1
ATOM 692 C C . ASN A 1 85 ? 18.601 0.232 -29.930 1.00 52.97 85 ASN A C 1
ATOM 694 O O . ASN A 1 85 ? 18.529 1.358 -30.417 1.00 52.97 85 ASN A O 1
ATOM 698 N N . ILE A 1 86 ? 19.290 0.034 -28.799 1.00 53.66 86 ILE A N 1
ATOM 699 C CA . ILE A 1 86 ? 19.880 1.158 -28.037 1.00 53.66 86 ILE A CA 1
ATOM 700 C C . ILE A 1 86 ? 21.372 0.961 -27.766 1.00 53.66 86 ILE A C 1
ATOM 702 O O . ILE A 1 86 ? 21.799 -0.118 -27.350 1.00 53.66 86 ILE A O 1
ATOM 706 N N . SER A 1 87 ? 22.162 2.015 -27.992 1.00 58.47 87 SER A N 1
ATOM 707 C CA . SER A 1 87 ? 23.602 2.042 -27.706 1.00 58.47 87 SER A CA 1
ATOM 708 C C . SER A 1 87 ? 23.874 2.033 -26.193 1.00 58.47 87 SER A C 1
ATOM 710 O O . SER A 1 87 ? 23.037 2.454 -25.397 1.00 58.47 87 SER A O 1
ATOM 712 N N . SER A 1 88 ? 25.055 1.589 -25.746 1.00 60.16 88 SER A N 1
ATOM 713 C CA . SER A 1 88 ? 25.339 1.488 -24.299 1.00 60.16 88 SER A CA 1
ATOM 714 C C . SER A 1 88 ? 25.218 2.828 -23.552 1.00 60.16 88 SER A C 1
ATOM 716 O O . SER A 1 88 ? 24.905 2.844 -22.366 1.00 60.16 88 SER A O 1
ATOM 718 N N . ILE A 1 89 ? 25.430 3.954 -24.242 1.00 62.09 89 ILE A N 1
ATOM 719 C CA . ILE A 1 89 ? 25.323 5.310 -23.679 1.00 62.09 89 ILE A CA 1
ATOM 720 C C . ILE A 1 89 ? 23.867 5.647 -23.345 1.00 62.09 89 ILE A C 1
ATOM 722 O O . ILE A 1 89 ? 23.564 6.145 -22.263 1.00 62.09 89 ILE A O 1
ATOM 726 N N . GLU A 1 90 ? 22.951 5.337 -24.253 1.00 56.44 90 GLU A N 1
ATOM 727 C CA . GLU A 1 90 ? 21.521 5.569 -24.064 1.00 56.44 90 GLU A CA 1
ATOM 728 C C . GLU A 1 90 ? 20.926 4.602 -23.022 1.00 56.44 90 GLU A C 1
ATOM 730 O O . GLU A 1 90 ? 20.009 4.980 -22.297 1.00 56.44 90 GLU A O 1
ATOM 735 N N . GLN A 1 91 ? 21.482 3.391 -22.870 1.00 56.22 91 GLN A N 1
ATOM 736 C CA . GLN A 1 91 ? 21.128 2.488 -21.764 1.00 56.22 91 GLN A CA 1
ATOM 737 C C . GLN A 1 91 ? 21.518 3.070 -20.399 1.00 56.22 91 GLN A C 1
ATOM 739 O O . GLN A 1 91 ? 20.716 3.017 -19.469 1.00 56.22 91 GLN A O 1
ATOM 744 N N . MET A 1 92 ? 22.709 3.666 -20.275 1.00 64.38 92 MET A N 1
ATOM 745 C CA . MET A 1 92 ? 23.134 4.322 -19.029 1.00 64.38 92 MET A CA 1
ATOM 746 C C . MET A 1 92 ? 22.259 5.537 -18.694 1.00 64.38 92 MET A C 1
ATOM 748 O O . MET A 1 92 ? 21.903 5.735 -17.536 1.00 64.38 92 MET A O 1
ATOM 752 N N . GLN A 1 93 ? 21.864 6.324 -19.699 1.00 64.94 93 GLN A N 1
ATOM 753 C CA . GLN A 1 93 ? 20.935 7.444 -19.505 1.00 64.94 93 GLN A CA 1
ATOM 754 C C . GLN A 1 93 ? 19.542 6.972 -19.079 1.00 64.94 93 GLN A C 1
ATOM 756 O O . GLN A 1 93 ? 18.936 7.577 -18.196 1.00 64.94 93 GLN A O 1
ATOM 761 N N . LEU A 1 94 ? 19.049 5.877 -19.666 1.00 64.75 94 LEU A N 1
ATOM 762 C CA . LEU A 1 94 ? 17.807 5.236 -19.240 1.00 64.75 94 LEU A CA 1
ATOM 763 C C . LEU A 1 94 ? 17.876 4.828 -17.763 1.00 64.75 94 LEU A C 1
ATOM 765 O O . LEU A 1 94 ? 16.991 5.196 -16.994 1.00 64.75 94 LEU A O 1
ATOM 769 N N . PHE A 1 95 ? 18.931 4.109 -17.369 1.00 69.56 95 PHE A N 1
ATOM 770 C CA . PHE A 1 95 ? 19.136 3.673 -15.985 1.00 69.56 95 PHE A CA 1
ATOM 771 C C . PHE A 1 95 ? 19.153 4.853 -15.009 1.00 69.56 95 PHE A C 1
ATOM 773 O O . PHE A 1 95 ? 18.434 4.818 -14.017 1.00 69.56 95 PHE A O 1
ATOM 780 N N . ALA A 1 96 ? 19.871 5.931 -15.332 1.00 71.06 96 ALA A N 1
ATOM 781 C CA . ALA A 1 96 ? 19.933 7.117 -14.480 1.00 71.06 96 ALA A CA 1
ATOM 782 C C . ALA A 1 96 ? 18.562 7.802 -14.300 1.00 71.06 96 ALA A C 1
ATOM 784 O O . ALA A 1 96 ? 18.213 8.211 -13.195 1.00 71.06 96 ALA A O 1
ATOM 785 N N . ILE A 1 97 ? 17.752 7.901 -15.364 1.00 74.69 97 ILE A N 1
ATOM 786 C CA . ILE A 1 97 ? 16.394 8.475 -15.288 1.00 74.69 97 ILE A CA 1
ATOM 787 C C . ILE A 1 97 ? 15.483 7.608 -14.414 1.00 74.69 97 ILE A C 1
ATOM 789 O O . ILE A 1 97 ? 14.656 8.125 -13.663 1.00 74.69 97 ILE A O 1
ATOM 793 N N . ILE A 1 98 ? 15.616 6.290 -14.530 1.00 73.00 98 ILE A N 1
ATOM 794 C CA . ILE A 1 98 ? 14.846 5.329 -13.745 1.00 73.00 98 ILE A CA 1
ATOM 795 C C . ILE A 1 98 ? 15.221 5.428 -12.268 1.00 73.00 98 ILE A C 1
ATOM 797 O O . ILE A 1 98 ? 14.331 5.577 -11.436 1.00 73.00 98 ILE A O 1
ATOM 801 N N . GLU A 1 99 ? 16.514 5.392 -11.946 1.00 75.50 99 GLU A N 1
ATOM 802 C CA . GLU A 1 99 ? 17.004 5.525 -10.571 1.00 75.50 99 GLU A CA 1
ATOM 803 C C . GLU A 1 99 ? 16.541 6.839 -9.942 1.00 75.50 99 GLU A C 1
ATOM 805 O O . GLU A 1 99 ? 16.053 6.846 -8.814 1.00 75.50 99 GLU A O 1
ATOM 810 N N . GLN A 1 100 ? 16.607 7.942 -10.693 1.00 75.69 100 GLN A N 1
ATOM 811 C CA . GLN A 1 100 ? 16.133 9.235 -10.217 1.00 75.69 100 GLN A CA 1
ATOM 812 C C . GLN A 1 100 ? 14.627 9.226 -9.917 1.00 75.69 100 GLN A C 1
ATOM 814 O O . GLN A 1 100 ? 14.212 9.720 -8.871 1.00 75.69 100 GLN A O 1
ATOM 819 N N . ARG A 1 101 ? 13.804 8.633 -10.790 1.00 72.00 101 ARG A N 1
ATOM 820 C CA . ARG A 1 101 ? 12.353 8.535 -10.562 1.00 72.00 101 ARG A CA 1
ATOM 821 C C . ARG A 1 101 ? 12.000 7.642 -9.377 1.00 72.00 101 ARG A C 1
ATOM 823 O O . ARG A 1 101 ? 11.078 7.974 -8.638 1.00 72.00 101 ARG A O 1
ATOM 830 N N . LEU A 1 102 ? 12.712 6.528 -9.201 1.00 76.62 102 LEU A N 1
ATOM 831 C CA . LEU A 1 102 ? 12.530 5.649 -8.044 1.00 76.62 102 LEU A CA 1
ATOM 832 C C . LEU A 1 102 ? 12.879 6.387 -6.746 1.00 76.62 102 LEU A C 1
ATOM 834 O O . LEU A 1 102 ? 12.105 6.345 -5.793 1.00 76.62 102 LEU A O 1
ATOM 838 N N . LEU A 1 103 ? 13.979 7.143 -6.741 1.00 78.88 103 LEU A N 1
ATOM 839 C CA . LEU A 1 103 ? 14.391 7.940 -5.588 1.00 78.88 103 LEU A CA 1
ATOM 840 C C . LEU A 1 103 ? 13.387 9.056 -5.251 1.00 78.88 103 LEU A C 1
ATOM 842 O O . LEU A 1 103 ? 13.038 9.243 -4.087 1.00 78.88 103 LEU A O 1
ATOM 846 N N . GLU A 1 104 ? 12.899 9.795 -6.251 1.00 80.75 104 GLU A N 1
ATOM 847 C CA . GLU A 1 104 ? 11.873 10.834 -6.058 1.00 80.75 104 GLU A CA 1
ATOM 848 C C . GLU A 1 104 ? 10.591 10.249 -5.445 1.00 80.75 104 GLU A C 1
ATOM 850 O O . GLU A 1 104 ? 10.017 10.828 -4.521 1.00 80.75 104 GLU A O 1
ATOM 855 N N . ARG A 1 105 ? 10.184 9.057 -5.895 1.00 76.44 105 ARG A N 1
ATOM 856 C CA . ARG A 1 105 ? 9.022 8.340 -5.359 1.00 76.44 105 ARG A CA 1
ATOM 857 C C . ARG A 1 105 ? 9.230 7.893 -3.911 1.00 76.44 105 ARG A C 1
ATOM 859 O O . ARG A 1 105 ? 8.324 8.063 -3.098 1.00 76.44 105 ARG A O 1
ATOM 866 N N . GLU A 1 106 ? 10.396 7.338 -3.573 1.00 80.06 106 GLU A N 1
ATOM 867 C CA . GLU A 1 106 ? 10.726 6.957 -2.190 1.00 80.06 106 GLU A CA 1
ATOM 868 C C . GLU A 1 106 ? 10.658 8.162 -1.246 1.00 80.06 106 GLU A C 1
ATOM 870 O O . GLU A 1 106 ? 10.096 8.061 -0.155 1.00 80.06 106 GLU A O 1
ATOM 875 N N . ILE A 1 107 ? 11.150 9.325 -1.682 1.00 83.81 107 ILE A N 1
ATOM 876 C CA . ILE A 1 107 ? 11.060 10.573 -0.912 1.00 83.81 107 ILE A CA 1
ATOM 877 C C . ILE A 1 107 ? 9.596 10.961 -0.656 1.00 83.81 107 ILE A C 1
ATOM 879 O O . ILE A 1 107 ? 9.252 11.345 0.466 1.00 83.81 107 ILE A O 1
ATOM 883 N N . ASP A 1 108 ? 8.726 10.849 -1.661 1.00 82.44 108 ASP A N 1
ATOM 884 C CA . ASP A 1 108 ? 7.298 11.152 -1.510 1.00 82.44 108 ASP A CA 1
ATOM 885 C C . ASP A 1 108 ? 6.595 10.190 -0.542 1.00 82.44 108 ASP A C 1
ATOM 887 O O . ASP A 1 108 ? 5.758 10.615 0.261 1.00 82.44 108 ASP A O 1
ATOM 891 N N . LEU A 1 109 ? 6.958 8.906 -0.566 1.00 77.31 109 LEU A N 1
ATOM 892 C CA . LEU A 1 109 ? 6.416 7.906 0.356 1.00 77.31 109 LEU A CA 1
ATOM 893 C C . LEU A 1 109 ? 6.855 8.168 1.800 1.00 77.31 109 LEU A C 1
ATOM 895 O O . LEU A 1 109 ? 6.016 8.184 2.700 1.00 77.31 109 LEU A O 1
ATOM 899 N N . VAL A 1 110 ? 8.138 8.465 2.020 1.00 83.56 110 VAL A N 1
ATOM 900 C CA . VAL A 1 110 ? 8.659 8.834 3.348 1.00 83.56 110 VAL A CA 1
ATOM 901 C C . VAL A 1 110 ? 7.978 10.101 3.873 1.00 83.56 110 VAL A C 1
ATOM 903 O O . VAL A 1 110 ? 7.639 10.181 5.054 1.00 83.56 110 VAL A O 1
ATOM 906 N N . ARG A 1 111 ? 7.713 11.087 3.007 1.00 83.19 111 ARG A N 1
ATOM 907 C CA . ARG A 1 111 ? 6.947 12.285 3.386 1.00 83.19 111 ARG A CA 1
ATOM 908 C C . ARG A 1 111 ? 5.525 11.951 3.822 1.00 83.19 111 ARG A C 1
ATOM 910 O O . ARG A 1 111 ? 5.070 12.495 4.825 1.00 83.19 111 ARG A O 1
ATOM 917 N N . GLN A 1 112 ? 4.839 11.058 3.109 1.00 78.75 112 GLN A N 1
ATOM 918 C CA . GLN A 1 112 ? 3.509 10.601 3.520 1.00 78.75 112 GLN A CA 1
ATOM 919 C C . GLN A 1 112 ? 3.539 9.896 4.879 1.00 78.75 112 GLN A C 1
ATOM 921 O O . GLN A 1 112 ? 2.680 10.162 5.720 1.00 78.75 112 GLN A O 1
ATOM 926 N N . GLU A 1 113 ? 4.518 9.025 5.127 1.00 79.62 113 GLU A N 1
ATOM 927 C CA . GLU A 1 113 ? 4.659 8.358 6.427 1.00 79.62 113 GLU A CA 1
ATOM 928 C C . GLU A 1 113 ? 4.919 9.349 7.564 1.00 79.62 113 GLU A C 1
ATOM 930 O O . GLU A 1 113 ? 4.345 9.208 8.652 1.00 79.62 113 GLU A O 1
ATOM 935 N N . LEU A 1 114 ? 5.735 10.373 7.310 1.00 81.94 114 LEU A N 1
ATOM 936 C CA . LEU A 1 114 ? 6.002 11.432 8.275 1.00 81.94 114 LEU A CA 1
ATOM 937 C C . LEU A 1 114 ? 4.725 12.215 8.604 1.00 81.94 114 LEU A C 1
ATOM 939 O O . LEU A 1 114 ? 4.390 12.346 9.778 1.00 81.94 114 LEU A O 1
ATOM 943 N N . GLU A 1 115 ? 3.961 12.644 7.598 1.00 84.94 115 GLU A N 1
ATOM 944 C CA . GLU A 1 115 ? 2.710 13.389 7.802 1.00 84.94 115 GLU A CA 1
ATOM 945 C C . GLU A 1 115 ? 1.680 12.571 8.602 1.00 84.94 115 GLU A C 1
ATOM 947 O O . GLU A 1 115 ? 0.998 13.086 9.494 1.00 84.94 115 GLU A O 1
ATOM 952 N N . ILE A 1 116 ? 1.581 11.268 8.328 1.00 82.69 116 ILE A N 1
ATOM 953 C CA . ILE A 1 116 ? 0.724 1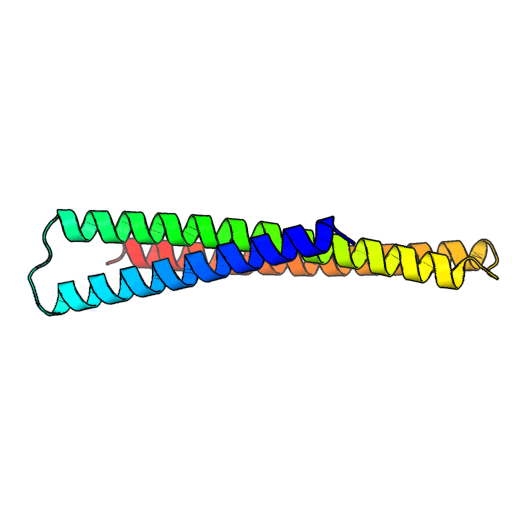0.358 9.097 1.00 82.69 116 ILE A CA 1
ATOM 954 C C . ILE A 1 116 ? 1.209 10.265 10.548 1.00 82.69 116 ILE A C 1
ATOM 956 O O . ILE A 1 116 ? 0.393 10.276 11.472 1.00 82.69 116 ILE A O 1
ATOM 960 N N . THR A 1 117 ? 2.519 10.169 10.763 1.00 83.56 117 THR A N 1
ATOM 961 C CA . THR A 1 117 ? 3.119 10.077 12.101 1.00 83.56 117 THR A CA 1
ATOM 962 C C . THR A 1 117 ? 2.899 11.356 12.907 1.00 83.56 117 THR A C 1
ATOM 964 O O . THR A 1 117 ? 2.512 11.285 14.072 1.00 83.56 117 THR A O 1
ATOM 967 N N . GLU A 1 118 ? 3.050 12.523 12.285 1.00 84.06 118 GLU A N 1
ATOM 968 C CA . GLU A 1 118 ? 2.779 13.821 12.910 1.00 84.06 118 GLU A CA 1
ATOM 969 C C . GLU A 1 118 ? 1.301 13.960 13.294 1.00 84.06 118 GLU A C 1
ATOM 971 O O . GLU A 1 118 ? 0.984 14.308 14.433 1.00 84.06 118 GLU A O 1
ATOM 976 N N . ARG A 1 119 ? 0.374 13.590 12.400 1.00 80.88 119 ARG A N 1
ATOM 977 C CA . ARG A 1 119 ? -1.064 13.571 12.724 1.00 80.88 119 ARG A CA 1
ATOM 978 C C . ARG A 1 119 ? -1.385 12.618 13.881 1.00 80.88 119 ARG A C 1
ATOM 980 O O . ARG A 1 119 ? -2.219 12.954 14.719 1.00 80.88 119 ARG A O 1
ATOM 987 N N . LYS A 1 120 ? -0.726 11.453 13.951 1.00 69.69 120 LYS A N 1
ATOM 988 C CA . LYS A 1 120 ? -0.863 10.501 15.071 1.00 69.69 120 LYS A CA 1
ATOM 989 C C . LYS A 1 120 ? -0.382 11.097 16.395 1.00 69.69 120 LYS A C 1
ATOM 991 O O . LYS A 1 120 ? -1.050 10.896 17.405 1.00 69.69 120 LYS A O 1
ATOM 996 N N . ALA A 1 121 ? 0.735 11.826 16.396 1.00 76.88 121 ALA A N 1
ATOM 997 C CA . ALA A 1 121 ? 1.258 12.479 17.596 1.00 76.88 121 ALA A CA 1
ATOM 998 C C . ALA A 1 121 ? 0.267 13.518 18.147 1.00 76.88 121 ALA A C 1
ATOM 1000 O O . ALA A 1 121 ? -0.055 13.490 19.332 1.00 76.88 121 ALA A O 1
ATOM 1001 N N . VAL A 1 122 ? -0.305 14.344 17.265 1.00 82.12 122 VAL A N 1
ATOM 1002 C CA . VAL A 1 122 ? -1.307 15.356 17.639 1.00 82.12 122 VAL A CA 1
ATOM 1003 C C . VAL A 1 122 ? -2.588 14.720 18.194 1.00 82.12 122 VAL A C 1
ATOM 1005 O O . VAL A 1 122 ? -3.133 15.192 19.189 1.00 82.12 122 VAL A O 1
ATOM 1008 N N . GLN A 1 123 ? -3.079 13.634 17.587 1.00 74.06 123 GLN A N 1
ATOM 1009 C CA . GLN A 1 123 ? -4.273 12.935 18.088 1.00 74.06 123 GLN A CA 1
ATOM 1010 C C . GLN A 1 123 ? -4.045 12.283 19.458 1.00 74.06 123 GLN A C 1
ATOM 1012 O O . GLN A 1 123 ? -4.959 12.263 20.279 1.00 74.06 123 GLN A O 1
ATOM 1017 N N . LEU A 1 124 ? -2.841 11.762 19.713 1.00 75.31 124 LEU A N 1
ATOM 1018 C CA . LEU A 1 124 ? -2.466 11.220 21.019 1.00 75.31 124 LEU A CA 1
ATOM 1019 C C . LEU A 1 124 ? -2.423 12.312 22.091 1.00 75.31 124 LEU A C 1
ATOM 1021 O O . LEU A 1 124 ? -3.012 12.115 23.148 1.00 75.31 124 LEU A O 1
ATOM 1025 N N . GLU A 1 125 ? -1.801 13.462 21.818 1.00 76.50 125 GLU A N 1
ATOM 1026 C CA . GLU A 1 125 ? -1.813 14.610 22.742 1.00 76.50 125 GLU A CA 1
ATOM 1027 C C . GLU A 1 125 ? -3.245 15.037 23.093 1.00 76.50 125 GLU A C 1
ATOM 1029 O O . GLU A 1 125 ? -3.596 15.129 24.269 1.00 76.50 125 GLU A O 1
ATOM 1034 N N . GLN A 1 126 ? -4.116 15.178 22.091 1.00 76.75 126 GLN A N 1
ATOM 1035 C CA . GLN A 1 126 ? -5.522 15.545 22.305 1.00 76.75 126 GLN A CA 1
ATOM 1036 C C . GLN A 1 126 ? -6.318 14.498 23.101 1.00 76.75 126 GLN A C 1
ATOM 1038 O O . GLN A 1 126 ? -7.283 14.847 23.783 1.00 76.75 126 GLN A O 1
ATOM 1043 N N . ALA A 1 127 ? -5.943 13.219 23.019 1.00 70.94 127 ALA A N 1
ATOM 1044 C CA . ALA A 1 127 ? -6.577 12.144 23.777 1.00 70.94 127 ALA A CA 1
ATOM 1045 C C . ALA A 1 127 ? -6.124 12.083 25.248 1.00 70.94 127 ALA A C 1
ATOM 1047 O O . ALA A 1 127 ? -6.839 11.498 26.057 1.00 70.94 127 ALA A O 1
ATOM 1048 N N . PHE A 1 128 ? -4.970 12.664 25.602 1.00 67.38 128 PHE A N 1
ATOM 1049 C CA . PHE A 1 128 ? -4.488 12.750 26.989 1.00 67.38 128 PHE A CA 1
ATOM 1050 C C . PHE A 1 128 ? -4.911 14.041 27.708 1.00 67.38 128 PHE A C 1
ATOM 1052 O O . PHE A 1 128 ? -4.879 14.080 28.938 1.00 67.38 128 PHE A O 1
ATOM 1059 N N . GLU A 1 129 ? -5.313 15.080 26.972 1.00 64.56 129 GLU A N 1
ATOM 1060 C CA . GLU A 1 129 ? -5.801 16.348 27.537 1.00 64.56 129 GLU A CA 1
ATOM 1061 C C . GLU A 1 129 ? -7.320 16.378 27.834 1.00 64.56 129 GLU A C 1
ATOM 1063 O O . GLU A 1 129 ? -7.791 17.349 28.429 1.00 64.56 129 GLU A O 1
ATOM 1068 N N . ASN A 1 130 ? -8.084 15.331 27.480 1.00 47.28 130 ASN A N 1
ATOM 1069 C CA . ASN A 1 130 ? -9.534 15.195 27.738 1.00 47.28 130 ASN A CA 1
ATOM 1070 C C . ASN A 1 130 ? -9.864 14.040 28.693 1.00 47.28 130 ASN A C 1
ATOM 1072 O O . ASN A 1 130 ? -10.862 14.171 29.442 1.00 47.28 130 ASN A O 1
#

Foldseek 3Di:
DVVLVVLVVVLVVLVVVLVVLVVVLVVLVVVCVVDPDDPVSVVVNVVSVVVNVVSVVVSLVSVVVSVVVVLVVVLVVVCVVPVPDDDPVVVVVSVVVSVVVVVVVVVVSVVVVVVVVVVVVVVVVVVVVD

pLDDT: mean 71.65, std 9.08, range [47.28, 89.31]

Radius of gyration: 22.13 Å; chains: 1; bounding box: 54×30×62 Å

Secondary structure (DSSP, 8-state):
-HHHHHHHHHHHHHHHHHHHHHHHHHHHHHHHHHSPPPHHHHHHHHHHHHHHHHHHHHHHHHHHHHHHHHHHHHHHHHHHHHTTS--HHHHHHHHHHHHHHHHHHHHHHHHHHHHHHHHHHHHHHHHH--